Protein AF-A0A2M7DRN3-F1 (afdb_monomer)

pLDDT: mean 88.03, std 12.06, range [45.69, 97.62]

Nearest PDB structures (foldseek):
  7mo3-assembly2_D  TM=7.895E-01  e=1.642E+00  Rattus norvegicus
  2gqe-assembly1_A  TM=7.438E-01  e=2.295E+00  Homo sapiens
  7mnv-assembly1_B  TM=6.329E-01  e=1.436E+00  Homo sapiens
  7mnu-assembly1_B  TM=7.333E-01  e=1.877E+00  Homo sapiens
  7mnt-assembly2_D  TM=6.896E-01  e=2.146E+00  Homo sapiens

Secondary structure (DSSP, 8-state):
-HHHHHHHHHHHHHHHHHHHHHHTTS-HHHHHHHHHHSHHHHHHHHHHHSPPS-EEE-TTT--EEETT-SB-TTT-PBPPPPTTS-----EEE-TTT--EEETT-SB-TTT--B--

Mean predicted aligned error: 11.06 Å

Solvent-accessible surface area (backbone atoms only — not comparable to full-atom values): 6894 Å² total; per-residue (Å²): 112,70,67,60,53,50,51,52,51,33,50,53,51,17,54,48,46,24,53,53,31,36,28,61,68,42,82,15,64,67,56,15,51,42,17,47,78,38,49,87,55,26,45,59,52,45,66,69,71,48,84,84,80,58,74,40,70,36,96,87,75,69,46,60,28,37,47,79,46,58,50,39,76,85,75,70,45,75,44,84,71,39,94,80,54,85,74,90,72,56,72,36,67,37,93,83,82,64,48,80,39,61,57,88,47,55,48,38,94,88,76,65,48,75,50,132

Radius of gyration: 22.34 Å; Cα contacts (8 Å, |Δi|>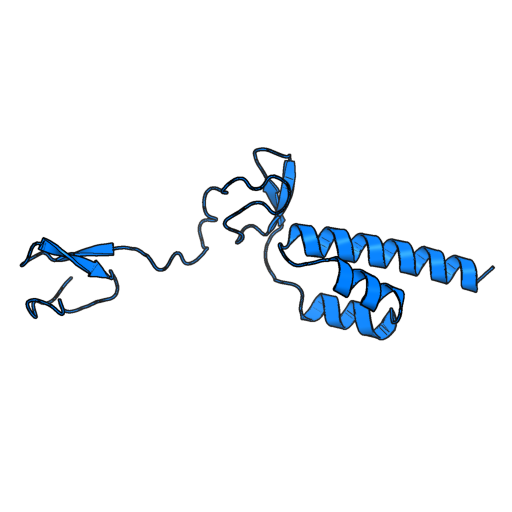4): 145; chains: 1; bounding box: 57×21×60 Å

Sequence (116 aa):
MQILTAAIIAFLIASWVYNDARSRGINGLPWALLTFLVMIVGLPLYLFSRPKGQLVECSNCNKRKLDSLPICPHCSQYTRVAEGAEVYDKKKVCNNCGRIIESYWNFCPYCGSKQS

Foldseek 3Di:
DVVVVVLVVQLVVLVVQCLQCLLAVHHSPVLSVQCNVPVVPSVVVSVVVRDDADFDADPPPRDTHHQQDQAGSPPRDGDPHRPPNPPQDPWDQDPPPRDTDRPPDQAD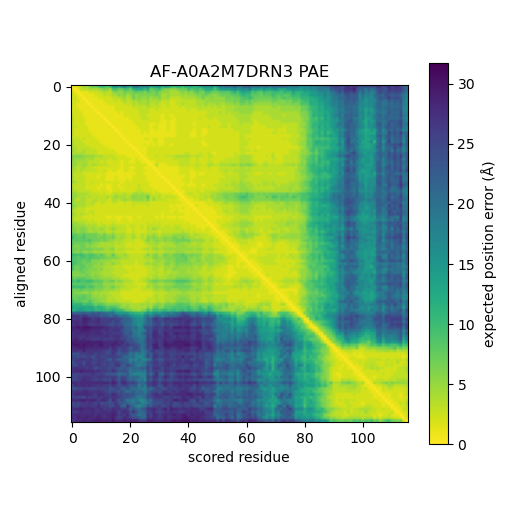PVPRHGDD

Structure (mmCIF, N/CA/C/O backbone):
data_AF-A0A2M7DRN3-F1
#
_entry.id   AF-A0A2M7DRN3-F1
#
loop_
_atom_site.group_PDB
_atom_site.id
_atom_site.type_symbol
_atom_site.label_atom_id
_atom_site.label_alt_id
_atom_site.label_comp_id
_atom_site.label_asym_id
_atom_site.label_entity_id
_atom_site.label_seq_id
_atom_site.pdbx_PDB_ins_code
_atom_site.Cartn_x
_atom_site.Cartn_y
_atom_site.Cartn_z
_atom_site.occupancy
_atom_site.B_iso_or_equiv
_atom_site.auth_seq_id
_atom_site.auth_comp_id
_atom_site.auth_asym_id
_atom_site.auth_atom_id
_atom_site.pdbx_PDB_model_num
ATOM 1 N N . MET A 1 1 ? 21.103 0.242 -26.537 1.00 79.69 1 MET A N 1
ATOM 2 C CA . MET A 1 1 ? 20.943 1.442 -25.682 1.00 79.69 1 MET A CA 1
ATOM 3 C C . MET A 1 1 ? 19.492 1.645 -25.231 1.00 79.69 1 MET A C 1
ATOM 5 O O . MET A 1 1 ? 19.270 1.645 -24.032 1.00 79.69 1 MET A O 1
ATOM 9 N N . GLN A 1 2 ? 18.498 1.716 -26.132 1.00 89.50 2 GLN A N 1
ATOM 10 C CA . GLN A 1 2 ? 17.089 1.997 -25.767 1.00 89.50 2 GLN A CA 1
ATOM 11 C C . GLN A 1 2 ? 16.411 0.963 -24.838 1.00 89.50 2 GLN A C 1
ATOM 13 O O . GLN A 1 2 ? 15.662 1.336 -23.939 1.00 89.50 2 GLN A O 1
ATOM 18 N N . ILE A 1 3 ? 16.680 -0.337 -25.011 1.00 89.38 3 ILE A N 1
ATOM 19 C CA . ILE A 1 3 ? 16.081 -1.386 -24.158 1.00 89.38 3 ILE A CA 1
ATOM 20 C C . ILE A 1 3 ? 16.635 -1.313 -22.727 1.00 89.38 3 ILE A C 1
ATOM 22 O O . ILE A 1 3 ? 15.883 -1.425 -21.765 1.00 89.38 3 ILE A O 1
ATOM 26 N N . LEU A 1 4 ? 17.937 -1.050 -22.581 1.00 91.12 4 LEU A N 1
ATOM 27 C CA . LEU A 1 4 ? 18.575 -0.873 -21.273 1.00 91.12 4 LEU A CA 1
ATOM 28 C C . LEU A 1 4 ? 18.020 0.355 -20.549 1.00 91.12 4 LEU A C 1
ATOM 30 O O . LEU A 1 4 ? 17.697 0.269 -19.369 1.00 91.12 4 LEU A O 1
ATOM 34 N N . THR A 1 5 ? 17.839 1.477 -21.254 1.00 92.62 5 THR A N 1
ATOM 35 C CA . THR A 1 5 ? 17.222 2.671 -20.660 1.00 92.62 5 THR A CA 1
ATOM 36 C C . THR A 1 5 ? 15.787 2.401 -20.214 1.00 92.62 5 THR A C 1
ATOM 38 O O . THR A 1 5 ? 15.415 2.789 -19.110 1.00 92.62 5 THR A O 1
ATOM 41 N N . ALA A 1 6 ? 14.996 1.682 -21.017 1.00 90.75 6 ALA A N 1
ATOM 42 C CA . ALA A 1 6 ? 13.630 1.316 -20.649 1.00 90.75 6 ALA A CA 1
ATOM 43 C C . ALA A 1 6 ? 13.592 0.386 -19.424 1.00 90.75 6 ALA A C 1
ATOM 45 O O . ALA A 1 6 ? 12.788 0.600 -18.520 1.00 90.75 6 ALA A O 1
ATOM 46 N N . ALA A 1 7 ? 14.495 -0.595 -19.353 1.00 92.00 7 ALA A N 1
ATOM 47 C CA . ALA A 1 7 ? 14.600 -1.505 -18.216 1.00 92.00 7 ALA A CA 1
ATOM 48 C C . ALA A 1 7 ? 14.985 -0.776 -16.916 1.00 92.00 7 ALA A C 1
ATOM 50 O O . ALA A 1 7 ? 14.402 -1.043 -15.866 1.00 92.00 7 ALA A O 1
ATOM 51 N N . ILE A 1 8 ? 15.915 0.184 -16.985 1.00 95.56 8 ILE A N 1
ATOM 52 C CA . ILE A 1 8 ? 16.298 1.017 -15.834 1.00 95.56 8 ILE A CA 1
ATOM 53 C C . ILE A 1 8 ? 15.106 1.858 -15.364 1.00 95.56 8 ILE A C 1
ATOM 55 O O . ILE A 1 8 ? 14.810 1.888 -14.171 1.00 95.56 8 ILE A O 1
ATOM 59 N N . ILE A 1 9 ? 14.384 2.499 -16.288 1.00 94.75 9 ILE A N 1
ATOM 60 C CA . ILE A 1 9 ? 13.188 3.289 -15.957 1.00 94.75 9 ILE A CA 1
ATOM 61 C C . ILE A 1 9 ? 12.125 2.403 -15.296 1.00 94.75 9 ILE A C 1
ATOM 63 O O . ILE A 1 9 ? 11.611 2.757 -14.235 1.00 94.75 9 ILE A O 1
ATOM 67 N N . ALA A 1 10 ? 11.838 1.231 -15.866 1.00 94.44 10 ALA A N 1
ATOM 68 C CA . ALA A 1 10 ? 10.881 0.284 -15.302 1.00 94.44 10 ALA A CA 1
ATOM 69 C C . ALA A 1 10 ? 11.287 -0.167 -13.888 1.00 94.44 10 ALA A C 1
ATOM 71 O O . ALA A 1 10 ? 10.442 -0.235 -12.996 1.00 94.44 10 ALA A O 1
ATOM 72 N N . PHE A 1 11 ? 12.579 -0.412 -13.651 1.00 96.38 11 PHE A N 1
ATOM 73 C CA . PHE A 1 11 ? 13.102 -0.779 -12.335 1.00 96.38 11 PHE A CA 1
ATOM 74 C C . PHE A 1 11 ? 12.939 0.342 -11.298 1.00 96.38 11 PHE A C 1
ATOM 76 O O . PHE A 1 11 ? 12.528 0.086 -10.162 1.00 96.38 11 PHE A O 1
ATOM 83 N N . LEU A 1 12 ? 13.211 1.594 -11.681 1.00 97.00 12 LEU A N 1
ATOM 84 C CA . LEU A 1 12 ? 13.021 2.756 -10.810 1.00 97.00 12 LEU A CA 1
ATOM 85 C C . LEU A 1 12 ? 11.542 2.953 -10.455 1.00 97.00 12 LEU A C 1
ATOM 87 O O . LEU A 1 12 ? 11.213 3.158 -9.285 1.00 97.00 12 LEU A O 1
ATOM 91 N N . ILE A 1 13 ? 10.644 2.824 -11.435 1.00 96.88 13 ILE A N 1
ATOM 92 C CA . ILE A 1 13 ? 9.193 2.915 -11.215 1.00 96.88 13 ILE A CA 1
ATOM 93 C C . ILE A 1 13 ? 8.717 1.779 -10.306 1.00 96.88 13 ILE A C 1
ATOM 95 O O . ILE A 1 13 ? 7.990 2.029 -9.347 1.00 96.88 13 ILE A O 1
ATOM 99 N N . ALA A 1 14 ? 9.148 0.541 -10.550 1.00 97.19 14 ALA A N 1
ATOM 100 C CA . ALA A 1 14 ? 8.790 -0.599 -9.710 1.00 97.19 14 ALA A CA 1
ATOM 101 C C . ALA A 1 14 ? 9.285 -0.427 -8.263 1.00 97.19 14 ALA A C 1
ATOM 103 O O . ALA A 1 14 ? 8.549 -0.709 -7.317 1.00 97.19 14 ALA A O 1
ATOM 104 N N . SER A 1 15 ? 10.495 0.110 -8.079 1.00 97.62 15 SER A N 1
ATOM 105 C CA . SER A 1 15 ? 11.051 0.439 -6.760 1.00 97.62 15 SER A CA 1
ATOM 106 C C . SER A 1 15 ? 10.246 1.535 -6.054 1.00 97.62 15 SER A C 1
ATOM 108 O O . SER A 1 15 ? 10.016 1.471 -4.843 1.00 97.62 15 SER A O 1
ATOM 110 N N . TRP A 1 16 ? 9.771 2.531 -6.802 1.00 97.44 16 TRP A N 1
ATOM 111 C CA . TRP A 1 16 ? 8.864 3.550 -6.281 1.00 97.44 16 TRP A CA 1
ATOM 112 C C . TRP A 1 16 ? 7.515 2.948 -5.859 1.00 97.44 16 TRP A C 1
ATOM 114 O O . TRP A 1 16 ? 7.081 3.186 -4.731 1.00 97.44 16 TRP A O 1
ATOM 124 N N . VAL A 1 17 ? 6.899 2.106 -6.702 1.00 97.62 17 VAL A N 1
ATOM 125 C CA . VAL A 1 17 ? 5.643 1.395 -6.391 1.00 97.62 17 VAL A CA 1
ATOM 126 C C . VAL A 1 17 ? 5.795 0.545 -5.133 1.00 97.62 17 VAL A C 1
ATOM 128 O O . VAL A 1 17 ? 4.939 0.597 -4.254 1.00 97.62 17 VAL A O 1
ATOM 131 N N . TYR A 1 18 ? 6.903 -0.187 -4.997 1.00 97.38 18 TYR A N 1
ATOM 132 C CA . TYR A 1 18 ? 7.188 -0.993 -3.812 1.00 97.38 18 TYR A CA 1
ATOM 133 C C . TYR A 1 18 ? 7.167 -0.157 -2.522 1.00 97.38 18 TYR A C 1
ATOM 135 O O . TYR A 1 18 ? 6.494 -0.510 -1.548 1.00 97.38 18 TYR A O 1
ATOM 143 N N . ASN A 1 19 ? 7.889 0.968 -2.517 1.00 95.62 19 ASN A N 1
ATOM 144 C CA . ASN A 1 19 ? 7.996 1.843 -1.351 1.00 95.62 19 ASN 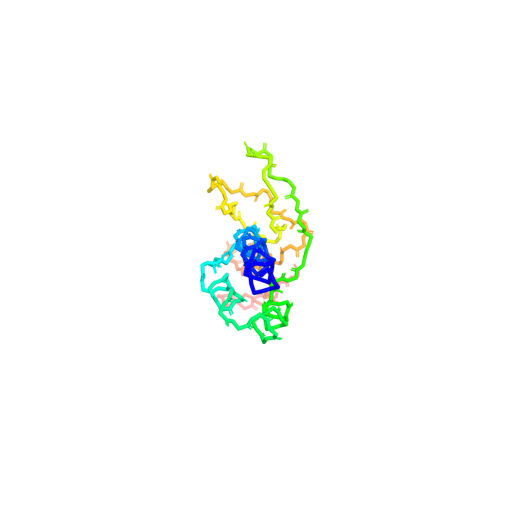A CA 1
ATOM 145 C C . ASN A 1 19 ? 6.680 2.565 -1.037 1.00 95.62 19 ASN A C 1
ATOM 147 O O . ASN A 1 19 ? 6.328 2.729 0.136 1.00 95.62 19 ASN A O 1
ATOM 151 N N . ASP A 1 20 ? 5.936 2.973 -2.063 1.00 96.06 20 ASP A N 1
ATOM 152 C CA . ASP A 1 20 ? 4.635 3.615 -1.901 1.00 96.06 20 ASP A CA 1
ATOM 153 C C . ASP A 1 20 ? 3.585 2.635 -1.356 1.00 96.06 20 ASP A C 1
ATOM 155 O O . ASP A 1 20 ? 2.883 2.958 -0.396 1.00 96.06 20 ASP A O 1
ATOM 159 N N . ALA A 1 21 ? 3.543 1.409 -1.880 1.00 95.94 21 ALA A N 1
ATOM 160 C CA . ALA A 1 21 ? 2.658 0.349 -1.409 1.00 95.94 21 ALA A CA 1
ATOM 161 C C . ALA A 1 21 ? 2.934 0.009 0.064 1.00 95.94 21 ALA A C 1
ATOM 163 O O . ALA A 1 21 ? 2.015 -0.039 0.886 1.00 95.94 21 ALA A O 1
ATOM 164 N N . ARG A 1 22 ? 4.216 -0.117 0.431 1.00 94.50 22 ARG A N 1
ATOM 165 C CA . ARG A 1 22 ? 4.631 -0.382 1.814 1.00 94.50 22 ARG A CA 1
ATOM 166 C C . ARG A 1 22 ? 4.272 0.762 2.760 1.00 94.50 22 ARG A C 1
ATOM 168 O O . ARG A 1 22 ? 3.801 0.516 3.866 1.00 94.50 22 ARG A O 1
ATOM 175 N N . SER A 1 23 ? 4.425 2.010 2.319 1.00 93.75 23 SER A N 1
ATOM 176 C CA . SER A 1 23 ? 3.994 3.195 3.082 1.00 93.75 23 SER A CA 1
ATOM 177 C C . SER A 1 23 ? 2.475 3.237 3.293 1.00 93.75 23 SER A C 1
ATOM 179 O O . SER A 1 23 ? 1.996 3.837 4.254 1.00 93.75 23 SER A O 1
ATOM 181 N N . ARG A 1 24 ? 1.711 2.565 2.426 1.00 93.75 24 ARG A N 1
ATOM 182 C CA . ARG A 1 24 ? 0.248 2.437 2.498 1.00 93.75 24 ARG A CA 1
ATOM 183 C C . ARG A 1 24 ? -0.232 1.179 3.213 1.00 93.75 24 ARG A C 1
ATOM 185 O O . ARG A 1 24 ? -1.432 0.939 3.253 1.00 93.75 24 ARG A O 1
ATOM 192 N N . GLY A 1 25 ? 0.679 0.410 3.810 1.00 91.81 25 GLY A N 1
ATOM 193 C CA . GLY A 1 25 ? 0.335 -0.761 4.617 1.00 91.81 25 GLY A CA 1
ATOM 194 C C . GLY A 1 25 ? -0.115 -1.976 3.805 1.00 91.81 25 GLY A C 1
ATOM 195 O O . GLY A 1 25 ? -0.684 -2.897 4.379 1.00 91.81 25 GLY A O 1
ATOM 196 N N . ILE A 1 26 ? 0.143 -1.999 2.493 1.00 93.69 26 ILE A N 1
ATOM 197 C CA . ILE A 1 26 ? -0.131 -3.153 1.626 1.00 93.69 26 ILE A CA 1
ATOM 198 C C . ILE A 1 26 ? 1.176 -3.811 1.167 1.00 93.69 26 ILE A C 1
ATOM 200 O O . ILE A 1 26 ? 2.238 -3.185 1.125 1.00 93.69 26 ILE A O 1
ATOM 204 N N . ASN A 1 27 ? 1.103 -5.089 0.796 1.00 94.19 27 ASN A N 1
ATOM 205 C CA . ASN A 1 27 ? 2.258 -5.836 0.302 1.00 94.19 27 ASN A CA 1
ATOM 206 C C . ASN A 1 27 ? 2.740 -5.256 -1.036 1.00 94.19 27 ASN A C 1
ATOM 208 O O . ASN A 1 27 ? 2.070 -5.396 -2.055 1.00 94.19 27 ASN A O 1
ATOM 212 N N . GLY A 1 28 ? 3.912 -4.614 -1.044 1.00 94.25 28 GLY A N 1
ATOM 213 C CA . GLY A 1 28 ? 4.437 -3.937 -2.235 1.00 94.25 28 GLY A CA 1
ATOM 214 C C . GLY A 1 28 ? 5.058 -4.850 -3.292 1.00 94.25 28 GLY A C 1
ATOM 215 O O . GLY A 1 28 ? 5.143 -4.451 -4.449 1.00 94.25 28 GLY A O 1
ATOM 216 N N . LEU A 1 29 ? 5.483 -6.066 -2.930 1.00 96.00 29 LEU A N 1
ATOM 217 C CA . LEU A 1 29 ? 6.208 -6.960 -3.843 1.00 96.00 29 LEU A CA 1
ATOM 218 C C . LEU A 1 29 ? 5.375 -7.378 -5.073 1.00 96.00 29 LEU A C 1
ATOM 220 O O . LEU A 1 29 ? 5.878 -7.208 -6.184 1.00 96.00 29 LEU A O 1
ATOM 224 N N . PRO A 1 30 ? 4.111 -7.839 -4.940 1.00 96.62 30 PRO A N 1
ATOM 225 C CA . PRO A 1 30 ? 3.295 -8.177 -6.107 1.00 96.62 30 PRO A CA 1
ATOM 226 C C . PRO A 1 30 ? 3.066 -6.977 -7.033 1.00 96.62 30 PRO A C 1
ATOM 228 O O . PRO A 1 30 ? 3.177 -7.109 -8.248 1.00 96.62 30 PRO A O 1
ATOM 231 N N . TRP A 1 31 ? 2.815 -5.792 -6.467 1.00 96.94 31 TRP A N 1
ATOM 232 C CA . TRP A 1 31 ? 2.596 -4.567 -7.241 1.00 96.94 31 TRP A CA 1
ATOM 233 C C . TRP A 1 31 ? 3.850 -4.101 -7.982 1.00 96.94 31 TRP A C 1
ATOM 235 O O . TRP A 1 31 ? 3.764 -3.681 -9.137 1.00 96.94 31 TRP A O 1
ATOM 245 N N . ALA A 1 32 ? 5.019 -4.214 -7.351 1.00 97.00 32 ALA A N 1
ATOM 246 C CA . ALA A 1 32 ? 6.296 -3.885 -7.971 1.00 97.00 32 ALA A CA 1
ATOM 247 C C . ALA A 1 32 ? 6.635 -4.846 -9.117 1.00 97.00 32 ALA A C 1
ATOM 249 O O . ALA A 1 32 ? 6.993 -4.390 -10.200 1.00 97.00 32 ALA A O 1
ATOM 250 N N . LEU A 1 33 ? 6.458 -6.158 -8.914 1.00 97.06 33 LEU A N 1
ATOM 251 C CA . LEU A 1 33 ? 6.687 -7.168 -9.951 1.00 97.06 33 LEU A CA 1
ATOM 252 C C . LEU A 1 33 ? 5.723 -7.000 -11.130 1.00 97.06 33 LEU A C 1
ATOM 254 O O . LEU A 1 33 ? 6.163 -6.988 -12.277 1.00 97.06 33 LEU A O 1
ATOM 258 N N . LEU A 1 34 ? 4.430 -6.799 -10.859 1.00 96.19 34 LEU A N 1
ATOM 259 C CA . LEU A 1 34 ? 3.426 -6.546 -11.895 1.00 96.19 34 LEU A CA 1
ATOM 260 C C . LEU A 1 34 ? 3.776 -5.300 -12.723 1.00 96.19 34 LEU A C 1
ATOM 262 O O . LEU A 1 34 ? 3.704 -5.327 -13.950 1.00 96.19 34 LEU A O 1
ATOM 266 N N . THR A 1 35 ? 4.190 -4.219 -12.056 1.00 95.75 35 THR A N 1
ATOM 267 C CA . THR A 1 35 ? 4.584 -2.967 -12.720 1.00 95.75 35 THR A CA 1
ATOM 268 C C . THR A 1 35 ? 5.876 -3.124 -13.518 1.00 95.75 35 THR A C 1
ATOM 270 O O . THR A 1 35 ? 5.985 -2.578 -14.609 1.00 95.75 35 THR A O 1
ATOM 273 N N . PHE A 1 36 ? 6.847 -3.883 -13.011 1.00 95.88 36 PHE A N 1
ATOM 274 C CA . PHE A 1 36 ? 8.100 -4.132 -13.718 1.00 95.88 36 PHE A CA 1
ATOM 275 C C . PHE A 1 36 ? 7.889 -4.961 -14.993 1.00 95.88 36 PHE A C 1
ATOM 277 O O . PHE A 1 36 ? 8.424 -4.617 -16.043 1.00 95.88 36 PHE A O 1
ATOM 284 N N . LEU A 1 37 ? 7.085 -6.028 -14.913 1.00 94.56 37 LEU A N 1
ATOM 285 C CA . LEU A 1 37 ? 6.843 -6.939 -16.036 1.00 94.56 37 LEU A CA 1
ATOM 286 C C . LEU A 1 37 ? 5.906 -6.343 -17.092 1.00 94.56 37 LEU A C 1
ATOM 288 O O . LEU A 1 37 ? 6.090 -6.582 -18.283 1.00 94.56 37 LEU A O 1
ATOM 292 N N . VAL A 1 38 ? 4.893 -5.581 -16.666 1.00 94.75 38 VAL A N 1
ATOM 293 C CA . VAL A 1 38 ? 3.818 -5.100 -17.546 1.00 94.75 38 VAL A CA 1
ATOM 294 C C . VAL A 1 38 ? 3.557 -3.610 -17.313 1.00 94.75 38 VAL A C 1
ATOM 296 O O . VAL A 1 38 ? 2.432 -3.213 -17.043 1.00 94.75 38 VAL A O 1
ATOM 299 N N . MET A 1 39 ? 4.587 -2.763 -17.414 1.00 89.94 39 MET A N 1
ATOM 300 C CA . MET A 1 39 ? 4.559 -1.327 -17.057 1.00 89.94 39 MET A CA 1
ATOM 301 C C . MET A 1 39 ? 3.310 -0.557 -17.517 1.00 89.94 39 MET A C 1
ATOM 303 O O . MET A 1 39 ? 2.736 0.198 -16.734 1.00 89.94 39 MET A O 1
ATOM 307 N N . ILE A 1 40 ? 2.862 -0.780 -18.756 1.00 92.94 40 ILE A N 1
ATOM 308 C CA . ILE A 1 40 ? 1.695 -0.101 -19.347 1.00 92.94 40 ILE A CA 1
ATOM 309 C C . ILE A 1 40 ? 0.393 -0.439 -18.607 1.00 92.94 40 ILE A C 1
ATOM 311 O O . ILE A 1 40 ? -0.484 0.409 -18.502 1.00 92.94 40 ILE A O 1
ATOM 315 N N . VAL A 1 41 ? 0.264 -1.656 -18.078 1.00 95.19 41 VAL A N 1
ATOM 316 C CA . VAL A 1 41 ? -0.957 -2.143 -17.418 1.00 95.19 41 VAL A CA 1
ATOM 317 C C . VAL A 1 41 ? -0.804 -2.129 -15.896 1.00 95.19 41 VAL A C 1
ATOM 319 O O . VAL A 1 41 ? -1.695 -1.679 -15.180 1.00 95.19 41 VAL A O 1
ATOM 322 N N . GLY A 1 42 ? 0.344 -2.568 -15.385 1.00 94.94 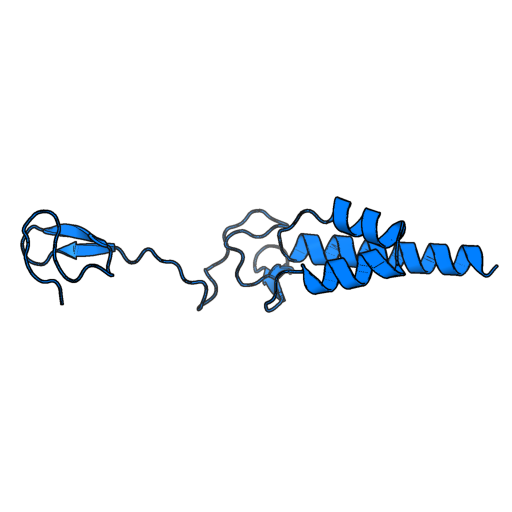42 GLY A N 1
ATOM 323 C CA . GLY A 1 42 ? 0.626 -2.682 -13.959 1.00 94.94 42 GLY A CA 1
ATOM 324 C C . GLY A 1 42 ? 0.592 -1.343 -13.228 1.00 94.94 42 GLY A C 1
ATOM 325 O O . GLY A 1 42 ? 0.010 -1.268 -12.147 1.00 94.94 42 GLY A O 1
ATOM 326 N N . LEU A 1 43 ? 1.134 -0.272 -13.824 1.00 95.31 43 LEU A N 1
ATOM 327 C CA . LEU A 1 43 ? 1.145 1.042 -13.179 1.00 95.31 43 LEU A CA 1
ATOM 328 C C . LEU A 1 43 ? -0.266 1.656 -13.066 1.00 95.31 43 LEU A C 1
ATOM 330 O O . LEU A 1 43 ? -0.635 2.044 -11.954 1.00 95.31 43 LEU A O 1
ATOM 334 N N . PRO A 1 44 ? -1.097 1.723 -14.130 1.00 96.94 44 PRO A N 1
ATOM 335 C CA . PRO A 1 44 ? -2.480 2.179 -13.989 1.00 96.94 44 PRO A CA 1
ATOM 336 C C . PRO A 1 44 ? -3.299 1.341 -13.004 1.00 96.94 44 PRO A C 1
ATOM 338 O O . PRO A 1 44 ? -4.006 1.908 -12.170 1.00 96.94 44 PRO A O 1
ATOM 341 N N . LEU A 1 45 ? -3.163 0.008 -13.046 1.00 96.75 45 LEU A N 1
ATOM 342 C CA . LEU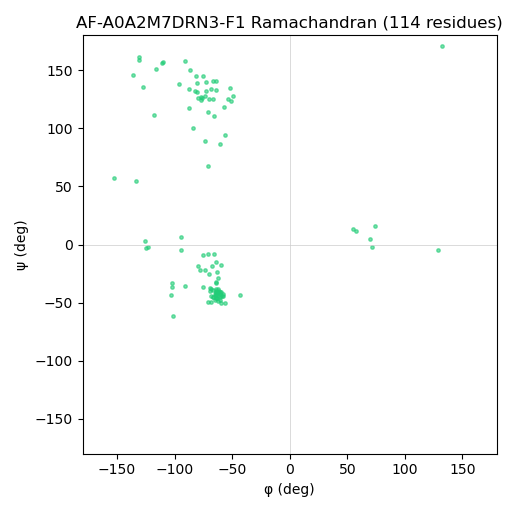 A 1 45 ? -3.852 -0.881 -12.107 1.00 96.75 45 LEU A CA 1
ATOM 343 C C . LEU A 1 45 ? -3.454 -0.594 -10.659 1.00 96.75 45 LEU A C 1
ATOM 345 O O . LEU A 1 45 ? -4.328 -0.504 -9.796 1.00 96.75 45 LEU A O 1
ATOM 349 N N . TYR A 1 46 ? -2.158 -0.400 -10.401 1.00 96.38 46 TYR A N 1
ATOM 350 C CA . TYR A 1 46 ? -1.673 -0.000 -9.087 1.00 96.38 46 TYR A CA 1
ATOM 351 C C . TYR A 1 46 ? -2.280 1.333 -8.646 1.00 96.38 46 TYR A C 1
ATOM 353 O O . TYR A 1 46 ? -2.815 1.437 -7.549 1.00 96.38 46 TYR A O 1
ATOM 361 N N . LEU A 1 47 ? -2.241 2.366 -9.490 1.00 96.19 47 LEU A N 1
ATOM 362 C CA . LEU A 1 47 ? -2.738 3.697 -9.123 1.00 96.19 47 LEU A CA 1
ATOM 363 C C . LEU A 1 47 ? -4.248 3.714 -8.844 1.00 96.19 47 LEU A C 1
ATOM 365 O O . LEU A 1 47 ? -4.703 4.487 -7.988 1.00 96.19 47 LEU A O 1
ATOM 369 N N . PHE A 1 48 ? -5.012 2.867 -9.536 1.00 96.06 48 PHE A N 1
ATOM 370 C CA . PHE A 1 48 ? -6.441 2.695 -9.301 1.00 96.06 48 PHE A CA 1
ATOM 371 C C . PHE A 1 48 ? -6.718 1.974 -7.976 1.00 96.06 48 PHE A C 1
ATOM 373 O O . PHE A 1 48 ? -7.486 2.485 -7.164 1.00 96.06 48 PHE A O 1
ATOM 380 N N . SER A 1 49 ? -6.048 0.845 -7.720 1.00 94.50 49 SER A N 1
ATOM 381 C CA . SER A 1 49 ? -6.241 0.034 -6.506 1.00 94.50 49 SER A CA 1
ATOM 382 C C . SER A 1 49 ? -5.632 0.651 -5.240 1.00 94.50 49 SER A C 1
ATOM 384 O O . SER A 1 49 ? -6.034 0.319 -4.124 1.00 94.50 49 SER A O 1
ATOM 386 N N . ARG A 1 50 ? -4.649 1.544 -5.403 1.00 93.81 50 ARG A N 1
ATOM 387 C CA . ARG A 1 50 ? -3.890 2.183 -4.325 1.00 93.81 50 ARG A CA 1
ATOM 388 C C . ARG A 1 50 ? -4.825 2.846 -3.302 1.00 93.81 50 ARG A C 1
ATOM 390 O O . ARG A 1 50 ? -5.566 3.762 -3.684 1.00 93.81 50 ARG A O 1
ATOM 397 N N . PRO A 1 51 ? -4.710 2.500 -2.002 1.00 90.69 51 PRO A N 1
ATOM 398 C CA . PRO A 1 51 ? -5.451 3.149 -0.922 1.00 90.69 51 PRO A CA 1
ATOM 399 C C . PRO A 1 51 ? -5.282 4.667 -0.967 1.00 90.69 51 PRO A C 1
ATOM 401 O O . PRO A 1 51 ? -4.163 5.148 -1.155 1.00 90.69 51 PRO A O 1
ATOM 404 N N . LYS A 1 52 ? -6.366 5.430 -0.815 1.00 88.94 52 LYS A N 1
ATOM 405 C CA . LYS A 1 52 ? -6.336 6.903 -0.847 1.00 88.94 52 LYS A CA 1
ATOM 406 C C . LYS A 1 52 ? -6.133 7.474 0.559 1.00 88.94 52 LYS A C 1
ATOM 408 O O . LYS A 1 52 ? -6.386 6.798 1.548 1.00 88.94 52 LYS A O 1
ATOM 413 N N . GLY A 1 53 ? -5.640 8.708 0.631 1.00 88.50 53 GLY A N 1
ATOM 414 C CA . GLY A 1 53 ? -5.375 9.413 1.888 1.00 88.50 53 GLY A CA 1
ATOM 415 C C . GLY A 1 53 ? -3.992 10.060 1.935 1.00 88.50 53 GLY A C 1
ATOM 416 O O . GLY A 1 53 ? -3.149 9.837 1.053 1.00 88.50 53 GLY A O 1
ATOM 417 N N . GLN A 1 54 ? -3.782 10.871 2.971 1.00 90.06 54 GLN A N 1
ATOM 418 C CA . GLN A 1 54 ? -2.556 11.631 3.183 1.00 90.06 54 GLN A CA 1
ATOM 419 C C . GLN A 1 54 ? -1.456 10.755 3.793 1.00 90.06 54 GLN A C 1
ATOM 421 O O . GLN A 1 54 ? -1.697 9.917 4.663 1.00 90.06 54 GLN A O 1
ATOM 426 N N . LEU A 1 55 ? -0.233 10.948 3.301 1.00 91.62 55 LEU A N 1
ATOM 427 C CA . LEU A 1 55 ? 0.966 10.362 3.885 1.00 91.62 55 LEU A CA 1
ATOM 428 C C . LEU A 1 55 ? 1.485 11.315 4.964 1.00 91.62 55 LEU A C 1
ATOM 430 O O . LEU A 1 55 ? 1.855 12.445 4.651 1.00 91.62 55 LEU A O 1
ATOM 434 N N . VAL A 1 56 ? 1.516 10.852 6.208 1.00 91.25 56 VAL A N 1
ATOM 435 C CA . VAL A 1 56 ? 2.024 11.589 7.372 1.00 91.25 56 VAL A CA 1
ATOM 436 C C . VAL A 1 56 ? 3.316 10.953 7.872 1.00 91.25 56 VAL A C 1
ATOM 438 O O . VAL A 1 56 ? 3.585 9.772 7.628 1.00 91.25 56 VAL A O 1
ATOM 441 N N . GLU A 1 57 ? 4.142 11.734 8.558 1.00 92.00 57 GLU A N 1
ATOM 442 C CA . GLU A 1 57 ? 5.394 11.250 9.137 1.00 92.00 57 GLU A CA 1
ATOM 443 C C . GLU A 1 57 ? 5.135 10.559 10.478 1.00 92.00 57 GLU A C 1
ATOM 445 O O . GLU A 1 57 ? 4.402 11.046 11.335 1.00 92.00 57 GLU A O 1
ATOM 450 N N . CYS A 1 58 ? 5.715 9.373 10.656 1.00 90.75 58 CYS A N 1
ATOM 451 C CA . CYS A 1 58 ? 5.605 8.638 11.908 1.00 90.75 58 CYS A CA 1
ATOM 452 C C . CYS A 1 58 ? 6.516 9.254 12.979 1.00 90.75 58 CYS A C 1
ATOM 454 O O . CYS A 1 58 ? 7.727 9.289 12.790 1.00 90.75 58 CYS A O 1
ATOM 456 N N . SER A 1 59 ? 5.964 9.600 14.144 1.00 88.75 59 SER A N 1
ATOM 457 C CA . SER A 1 59 ? 6.694 10.220 15.265 1.00 88.75 59 SER A CA 1
ATOM 458 C C . SER A 1 59 ? 7.853 9.396 15.841 1.00 88.75 59 SER A C 1
ATOM 460 O O . SER A 1 59 ? 8.677 9.936 16.566 1.00 88.75 59 SER A O 1
ATOM 462 N N . ASN A 1 60 ? 7.902 8.088 15.575 1.00 90.50 60 ASN A N 1
ATOM 463 C CA . ASN A 1 60 ? 8.938 7.204 16.112 1.00 90.50 60 ASN A CA 1
ATOM 464 C C . ASN A 1 60 ? 10.039 6.852 15.108 1.00 90.50 60 ASN A C 1
ATOM 466 O O . ASN A 1 60 ? 11.179 6.637 15.495 1.00 90.50 60 ASN A O 1
ATOM 470 N N . CYS A 1 61 ? 9.708 6.742 13.818 1.00 92.56 61 CYS A N 1
ATOM 471 C CA . CYS A 1 61 ? 10.672 6.303 12.800 1.00 92.56 61 CYS A CA 1
ATOM 472 C C . CYS A 1 61 ? 10.875 7.295 11.653 1.00 92.56 61 CYS A C 1
ATOM 474 O O . CYS A 1 61 ? 11.655 7.003 10.750 1.00 92.56 61 CYS A O 1
ATOM 476 N N . ASN A 1 62 ? 10.158 8.423 11.650 1.00 92.06 62 ASN A N 1
ATOM 477 C CA . ASN A 1 62 ? 10.210 9.490 10.644 1.00 92.06 62 ASN A CA 1
ATOM 478 C C . ASN A 1 62 ? 9.960 9.035 9.195 1.00 92.06 62 ASN A C 1
ATOM 480 O O . ASN A 1 62 ? 10.188 9.777 8.244 1.00 92.06 62 ASN A O 1
ATOM 484 N N . LYS A 1 63 ? 9.457 7.811 8.997 1.00 92.88 63 LYS A N 1
ATOM 485 C CA . LYS A 1 63 ? 9.021 7.321 7.689 1.00 92.88 63 LYS A CA 1
ATOM 486 C C . LYS A 1 63 ? 7.575 7.713 7.437 1.00 92.88 63 LYS A C 1
ATOM 488 O O . LYS A 1 63 ? 6.763 7.796 8.361 1.00 92.88 63 LYS A O 1
ATOM 493 N N . ARG A 1 64 ? 7.253 7.905 6.159 1.00 92.44 64 ARG A N 1
ATOM 494 C CA . ARG A 1 64 ? 5.896 8.217 5.720 1.00 92.44 64 ARG A CA 1
ATOM 495 C C . ARG A 1 64 ? 5.008 6.980 5.821 1.00 92.44 64 ARG A C 1
ATOM 497 O O . ARG A 1 64 ? 5.383 5.896 5.364 1.00 92.44 64 ARG A O 1
ATOM 504 N N . LYS A 1 65 ? 3.830 7.159 6.411 1.00 93.12 65 LYS A N 1
ATOM 505 C CA . LYS A 1 65 ? 2.760 6.161 6.484 1.00 93.12 65 LYS A CA 1
ATOM 506 C C . LYS A 1 65 ? 1.440 6.786 6.053 1.00 93.12 65 LYS A C 1
ATOM 508 O O . LYS A 1 65 ? 1.285 8.002 6.123 1.00 93.12 65 LYS A O 1
ATOM 513 N N . LEU A 1 66 ? 0.478 5.966 5.655 1.00 92.19 66 LEU A N 1
ATOM 514 C CA . LEU A 1 66 ? -0.894 6.431 5.486 1.00 92.19 66 LEU A CA 1
ATOM 515 C C . LEU A 1 66 ? -1.500 6.784 6.855 1.00 92.19 66 LEU A C 1
ATOM 517 O O . LEU A 1 66 ? -1.342 6.040 7.829 1.00 92.19 66 LEU A O 1
ATOM 521 N N . ASP A 1 67 ? -2.159 7.935 6.927 1.00 87.56 67 ASP A N 1
ATOM 522 C CA . ASP A 1 67 ? -2.690 8.472 8.181 1.00 87.56 67 ASP A CA 1
ATOM 523 C C . ASP A 1 67 ? -3.725 7.540 8.830 1.00 87.56 67 ASP A C 1
ATOM 525 O O . ASP A 1 67 ? -3.613 7.204 10.008 1.00 87.56 67 ASP A O 1
ATOM 529 N N . SER A 1 68 ? -4.620 6.977 8.014 1.00 85.06 68 SER A N 1
ATOM 530 C CA . SER A 1 68 ? -5.678 6.048 8.431 1.00 85.06 68 SER A CA 1
ATOM 531 C C . SER A 1 68 ? -5.192 4.692 8.964 1.00 85.06 68 SER A C 1
ATOM 533 O O . SER A 1 68 ? -6.004 3.908 9.453 1.00 85.06 68 SER A O 1
ATOM 535 N N . LEU A 1 69 ? -3.896 4.370 8.862 1.00 85.62 69 LEU A N 1
ATOM 536 C 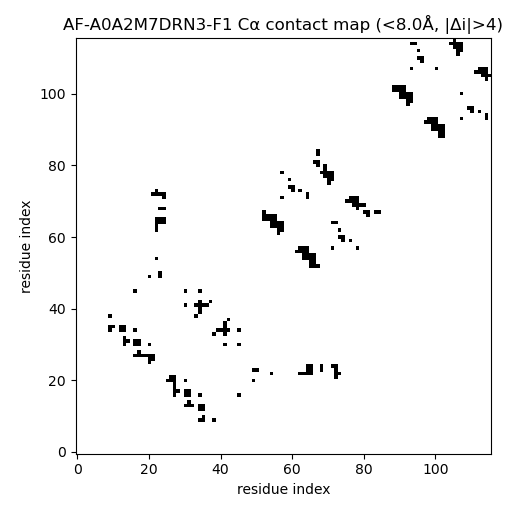CA . LEU A 1 69 ? -3.367 3.103 9.372 1.00 85.62 69 LEU A CA 1
ATOM 537 C C . LEU A 1 69 ? -3.225 3.151 10.899 1.00 85.62 69 LEU A C 1
ATOM 539 O O . LEU A 1 69 ? -2.503 4.026 11.383 1.00 85.62 69 LEU A O 1
ATOM 543 N N . PRO A 1 70 ? -3.796 2.184 11.648 1.00 84.88 70 PRO A N 1
ATOM 544 C CA . PRO A 1 70 ? -3.694 2.136 13.111 1.00 84.88 70 PRO A CA 1
ATOM 545 C C . PRO A 1 70 ? -2.283 1.775 13.604 1.00 84.88 70 PRO A C 1
ATOM 547 O O . PRO A 1 70 ? -1.890 2.142 14.712 1.00 84.88 70 PRO A O 1
ATOM 550 N N . ILE A 1 71 ? -1.511 1.063 12.778 1.00 89.25 71 ILE A N 1
ATOM 551 C CA . ILE A 1 71 ? -0.164 0.575 13.084 1.00 89.25 71 ILE A CA 1
ATOM 552 C C . ILE A 1 71 ? 0.784 1.023 11.969 1.00 89.25 71 ILE A C 1
ATOM 554 O O . ILE A 1 71 ? 0.471 0.913 10.783 1.00 89.25 71 ILE A O 1
ATOM 558 N N . CYS A 1 72 ? 1.964 1.522 12.337 1.00 91.38 72 CYS A N 1
ATOM 559 C CA . CYS A 1 72 ? 2.980 1.920 11.369 1.00 91.38 72 CYS A CA 1
ATOM 560 C C . CYS A 1 72 ? 3.592 0.691 10.657 1.00 91.38 72 CYS A C 1
ATOM 562 O O . CYS A 1 72 ? 4.176 -0.162 11.332 1.00 91.38 72 CYS A O 1
ATOM 564 N N . PRO A 1 73 ? 3.584 0.623 9.308 1.00 91.44 73 PRO A N 1
ATOM 565 C CA . PRO A 1 73 ? 4.119 -0.521 8.555 1.00 91.44 73 PRO A CA 1
ATOM 566 C C . PRO A 1 73 ? 5.653 -0.625 8.586 1.00 91.44 73 PRO A C 1
ATOM 568 O O . PRO A 1 73 ? 6.225 -1.599 8.095 1.00 91.44 73 PRO A O 1
ATOM 571 N N . HIS A 1 74 ? 6.340 0.383 9.134 1.00 91.75 74 HIS A N 1
ATOM 572 C CA . HIS A 1 74 ? 7.803 0.429 9.182 1.00 91.75 74 HIS A CA 1
ATOM 573 C C . HIS A 1 74 ? 8.394 0.073 10.544 1.00 91.75 74 HIS A C 1
ATOM 575 O O . HIS A 1 74 ? 9.466 -0.520 10.586 1.00 91.75 74 HIS A O 1
ATOM 581 N N . CYS A 1 75 ? 7.738 0.470 11.638 1.00 92.06 75 CYS A N 1
ATOM 582 C CA . CYS A 1 75 ? 8.249 0.296 13.003 1.00 92.06 75 CYS A CA 1
ATOM 583 C C . CYS A 1 75 ? 7.283 -0.443 13.934 1.00 92.06 75 CYS A C 1
ATOM 585 O O . CYS A 1 75 ? 7.575 -0.574 15.119 1.00 92.06 75 CYS A O 1
ATOM 587 N N . SER A 1 76 ? 6.135 -0.908 13.427 1.00 88.69 76 SER A N 1
ATOM 588 C CA . SER A 1 76 ? 5.116 -1.664 14.175 1.00 88.69 76 SER A CA 1
ATOM 589 C C . SER A 1 76 ? 4.528 -0.969 15.411 1.00 88.69 76 SER A C 1
ATOM 591 O O . SER A 1 76 ? 3.811 -1.595 16.184 1.00 88.69 76 SER A O 1
ATOM 593 N N . GLN A 1 77 ? 4.774 0.329 15.601 1.00 86.88 77 GLN A N 1
ATOM 594 C CA . GLN A 1 77 ? 4.157 1.080 16.691 1.00 86.88 77 GLN A CA 1
ATOM 595 C C . GLN A 1 77 ? 2.736 1.527 16.343 1.00 86.88 77 GLN A C 1
ATOM 597 O O . GLN A 1 77 ? 2.451 1.892 15.196 1.00 86.88 77 GLN A O 1
ATOM 602 N N . TYR A 1 78 ? 1.868 1.533 17.358 1.00 80.81 78 TYR A N 1
ATOM 603 C CA . TYR A 1 78 ? 0.534 2.116 17.274 1.00 80.81 78 TYR A CA 1
ATOM 604 C C . TYR A 1 78 ? 0.628 3.616 17.049 1.00 80.81 78 TYR A C 1
ATOM 606 O O . TYR A 1 78 ? 1.381 4.327 17.717 1.00 80.81 78 TYR A O 1
ATOM 614 N N . THR A 1 79 ? -0.153 4.105 16.099 1.00 70.19 79 THR A N 1
ATOM 615 C CA . THR A 1 79 ? -0.220 5.532 15.818 1.00 70.19 79 THR A CA 1
ATOM 616 C C . THR A 1 79 ? -1.404 6.107 16.564 1.00 70.19 79 THR A C 1
ATOM 618 O O . THR A 1 79 ? -2.465 5.484 16.603 1.00 70.19 79 THR A O 1
ATOM 621 N N . ARG A 1 80 ? -1.226 7.287 17.167 1.00 61.41 80 ARG A N 1
ATOM 622 C CA . ARG A 1 80 ? -2.352 8.037 17.727 1.00 61.41 80 ARG A CA 1
ATOM 623 C C . ARG A 1 80 ? -3.328 8.252 16.575 1.00 61.41 80 ARG A C 1
ATOM 625 O O . ARG A 1 80 ? -2.919 8.733 15.523 1.00 61.41 80 ARG A O 1
ATOM 632 N N . VAL A 1 81 ? -4.527 7.712 16.744 1.00 55.25 81 VAL A N 1
ATOM 633 C CA . VAL A 1 81 ? -5.538 7.549 15.700 1.00 55.25 81 VAL A CA 1
ATOM 634 C C . VAL A 1 81 ? -5.717 8.874 14.966 1.00 55.25 81 VAL A C 1
ATOM 636 O O . VAL A 1 81 ? -5.903 9.900 15.616 1.00 55.25 81 VAL A O 1
ATOM 639 N N . ALA A 1 82 ? -5.628 8.844 13.635 1.00 53.38 82 ALA A N 1
ATOM 640 C CA . ALA A 1 82 ? -5.991 9.975 12.795 1.00 53.38 82 ALA A CA 1
ATOM 641 C C . ALA A 1 82 ? -7.390 10.453 13.198 1.00 53.38 82 ALA A C 1
ATOM 643 O O . ALA A 1 82 ? -8.329 9.651 13.201 1.00 53.38 82 ALA A O 1
ATOM 644 N N . GLU A 1 83 ? -7.527 11.726 13.565 1.00 45.69 83 GLU A N 1
ATOM 645 C CA . GLU A 1 83 ? -8.821 12.376 13.771 1.00 45.69 83 GLU A CA 1
ATOM 646 C C . GLU A 1 83 ? -9.636 12.230 12.473 1.00 45.69 83 GLU A C 1
ATOM 648 O O . GLU A 1 83 ? -9.445 12.977 11.521 1.00 45.69 83 GLU A O 1
ATOM 653 N N . GLY A 1 84 ? -10.483 11.196 12.391 1.00 50.56 84 GLY A N 1
ATOM 654 C CA . GLY A 1 84 ? -11.242 10.858 11.180 1.00 50.56 84 GLY A CA 1
ATOM 655 C C . GLY A 1 84 ? -11.145 9.408 10.693 1.00 50.56 84 GLY A C 1
ATOM 656 O O . GLY A 1 84 ? -11.875 9.045 9.773 1.00 50.56 84 GLY A O 1
ATOM 657 N N . ALA A 1 85 ? -10.323 8.541 11.294 1.00 52.22 85 ALA A N 1
ATOM 658 C CA . ALA A 1 85 ? -10.571 7.105 11.171 1.00 52.22 85 ALA A CA 1
ATOM 659 C C . ALA A 1 85 ? -11.818 6.787 12.009 1.00 52.22 85 ALA A C 1
ATOM 661 O O . ALA A 1 85 ? -11.789 6.966 13.227 1.00 52.22 85 ALA A O 1
ATOM 662 N N . GLU A 1 86 ? -12.919 6.373 11.375 1.00 50.00 86 GLU A N 1
ATOM 663 C CA . GLU A 1 86 ? -14.122 5.908 12.072 1.00 50.00 86 GLU A CA 1
ATOM 664 C C . GLU A 1 86 ? -13.779 4.679 12.925 1.00 50.00 86 GLU A C 1
ATOM 666 O O . GLU A 1 86 ? -13.908 3.528 12.514 1.00 50.00 86 GLU A O 1
ATOM 671 N N . VAL A 1 87 ? -13.319 4.928 14.148 1.00 49.00 87 VAL A N 1
ATOM 672 C CA . VAL A 1 87 ? -13.323 3.946 15.222 1.00 49.00 87 VAL A CA 1
ATOM 673 C C . VAL A 1 87 ? -14.780 3.827 15.650 1.00 49.00 87 VAL A C 1
ATOM 675 O O . VAL A 1 87 ? -15.260 4.566 16.513 1.00 49.00 87 VAL A O 1
ATOM 678 N N . TYR A 1 88 ? -15.505 2.919 15.000 1.00 53.62 88 TYR A N 1
ATOM 679 C CA . TYR A 1 88 ? -16.824 2.467 15.436 1.00 53.62 88 TYR A CA 1
ATOM 680 C C . TYR A 1 88 ? -16.655 1.602 16.694 1.00 53.62 88 TYR A C 1
ATOM 682 O O . TYR A 1 88 ? -16.827 0.391 16.665 1.00 53.62 88 TYR A O 1
ATOM 690 N N . ASP A 1 89 ? -16.233 2.222 17.796 1.00 57.16 89 ASP A N 1
ATOM 691 C CA . ASP A 1 89 ? -16.301 1.611 19.124 1.00 57.16 89 ASP A CA 1
ATOM 692 C C . ASP A 1 89 ? -16.407 2.680 20.225 1.00 57.16 89 ASP A C 1
ATOM 694 O O . ASP A 1 89 ? -15.579 2.791 21.130 1.00 57.16 89 ASP A O 1
ATOM 698 N N . LYS A 1 90 ? -17.430 3.541 20.142 1.00 67.06 90 LYS A N 1
ATOM 699 C CA . LYS A 1 90 ? -17.892 4.260 21.337 1.00 67.06 90 LYS A CA 1
ATOM 700 C C . LYS A 1 90 ? -18.854 3.326 22.063 1.00 67.06 90 LYS A C 1
ATOM 702 O O . LYS A 1 90 ? -20.017 3.227 21.687 1.00 67.06 90 LYS A O 1
ATOM 707 N N . LYS A 1 91 ? -18.388 2.646 23.107 1.00 81.56 91 LYS A N 1
ATOM 708 C CA . LYS A 1 91 ? -19.269 1.948 24.054 1.00 81.56 91 LYS A CA 1
ATOM 709 C C . LYS A 1 91 ? -19.827 2.966 25.048 1.00 81.56 91 LYS A C 1
ATOM 711 O O . LYS A 1 91 ? -19.067 3.765 25.593 1.00 81.56 91 LYS A O 1
ATOM 716 N N . LYS A 1 92 ? -21.140 2.958 25.284 1.00 85.62 92 LYS A N 1
ATOM 717 C CA . LYS A 1 92 ? -21.817 3.781 26.303 1.00 85.62 92 LYS A CA 1
ATOM 718 C C . LYS A 1 92 ? -22.445 2.886 27.369 1.00 85.62 92 LYS A C 1
ATOM 720 O O . LYS A 1 92 ? -22.800 1.743 27.099 1.00 85.62 92 LYS A O 1
ATOM 725 N N . VAL A 1 93 ? -22.569 3.379 28.596 1.00 88.81 93 VAL A N 1
ATOM 726 C CA . VAL A 1 93 ? -23.247 2.648 29.677 1.00 88.81 93 VAL A CA 1
ATOM 727 C C . VAL A 1 93 ? -24.737 2.971 29.619 1.00 88.81 93 VAL A C 1
ATOM 729 O O . VAL A 1 93 ? -25.115 4.126 29.464 1.00 88.81 93 VAL A O 1
ATOM 732 N N . CYS A 1 94 ? -25.593 1.958 29.721 1.00 91.94 94 CYS A N 1
ATOM 733 C CA . CYS A 1 94 ? -27.035 2.148 29.741 1.00 91.94 94 CYS A CA 1
ATOM 734 C C . CYS A 1 94 ? -27.476 2.887 31.016 1.00 91.94 94 CYS A C 1
ATOM 736 O O . CYS A 1 94 ? -27.268 2.377 32.117 1.00 91.94 94 CYS A O 1
ATOM 738 N N . ASN A 1 95 ? -28.205 3.998 30.866 1.00 91.44 95 ASN A N 1
ATOM 739 C CA . ASN A 1 95 ? -28.651 4.853 31.982 1.00 91.44 95 ASN A CA 1
ATOM 740 C C . ASN A 1 95 ? -29.632 4.174 32.962 1.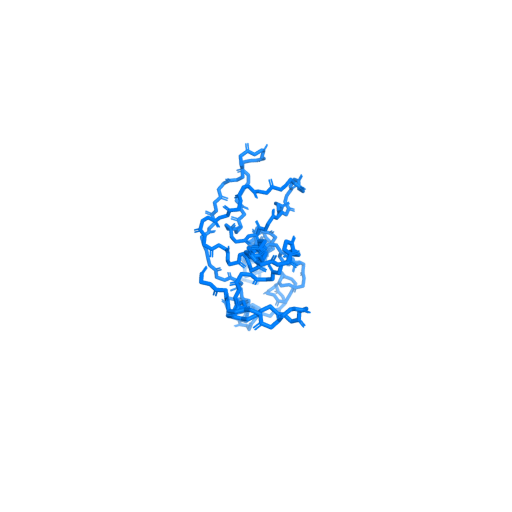00 91.44 95 ASN A C 1
ATOM 742 O O . ASN A 1 95 ? -29.864 4.693 34.046 1.00 91.44 95 ASN A O 1
ATOM 746 N N . ASN A 1 96 ? -30.226 3.035 32.584 1.00 93.44 96 ASN A N 1
ATOM 747 C CA . ASN A 1 96 ? -31.159 2.281 33.430 1.00 93.44 96 ASN A CA 1
ATOM 748 C C . ASN A 1 96 ? -30.507 1.055 34.100 1.00 93.44 96 ASN A C 1
ATOM 750 O O . ASN A 1 96 ? -30.435 0.971 35.318 1.00 93.44 96 ASN A O 1
ATOM 754 N N . CYS A 1 97 ? -30.007 0.091 33.315 1.00 94.38 97 CYS A N 1
ATOM 755 C CA . CYS A 1 97 ? -29.479 -1.168 33.861 1.00 94.38 97 CYS A CA 1
ATOM 756 C C . CYS A 1 97 ? -27.962 -1.185 34.108 1.00 94.38 97 CYS A C 1
ATOM 758 O O . CYS A 1 97 ? -27.443 -2.200 34.568 1.00 94.38 97 CYS A O 1
ATOM 760 N N . GLY A 1 98 ? -27.233 -0.127 33.741 1.00 88.75 98 GLY A N 1
ATOM 761 C CA . GLY A 1 98 ? -25.783 -0.041 33.936 1.00 88.75 98 GLY A CA 1
ATOM 762 C C . GLY A 1 98 ? -24.944 -0.969 33.049 1.00 88.75 98 GLY A C 1
ATOM 763 O O . GLY A 1 98 ? -23.727 -1.027 33.203 1.00 88.75 98 GLY A O 1
ATOM 764 N N . ARG A 1 99 ? -25.553 -1.704 32.106 1.00 90.31 99 ARG A N 1
ATOM 765 C CA . ARG A 1 99 ? -24.804 -2.541 31.156 1.00 90.31 99 ARG A CA 1
ATOM 766 C C . ARG A 1 99 ? -24.143 -1.691 30.080 1.00 90.31 99 ARG A C 1
ATOM 768 O O . ARG A 1 99 ? -24.716 -0.707 29.621 1.00 90.31 99 ARG A O 1
ATOM 775 N N . ILE A 1 100 ? -22.961 -2.112 29.646 1.00 88.19 100 ILE A N 1
ATOM 776 C CA . ILE A 1 100 ? -22.262 -1.505 28.515 1.00 88.19 100 ILE A CA 1
ATOM 777 C C . ILE A 1 100 ? -22.975 -1.921 27.225 1.00 88.19 100 ILE A C 1
ATOM 779 O O . ILE A 1 100 ? -23.215 -3.107 26.992 1.00 88.19 100 ILE A O 1
ATOM 783 N N . ILE A 1 101 ? -23.329 -0.935 26.409 1.00 89.56 101 ILE A N 1
ATOM 784 C CA . ILE A 1 101 ? -23.999 -1.087 25.120 1.00 89.56 101 ILE A CA 1
ATOM 785 C C . ILE A 1 101 ? -23.271 -0.258 24.058 1.00 89.56 101 ILE A C 1
ATOM 787 O O . ILE A 1 101 ? -22.520 0.669 24.358 1.00 89.56 101 ILE A O 1
ATOM 791 N N . GLU A 1 102 ? -23.507 -0.581 22.798 1.00 84.44 102 GLU A N 1
ATOM 792 C CA . GLU A 1 102 ? -22.984 0.183 21.668 1.00 84.44 102 GLU A CA 1
ATOM 793 C C . GLU A 1 102 ? -23.608 1.591 21.608 1.00 84.44 102 GLU A C 1
ATOM 795 O O . GLU A 1 102 ? -24.813 1.761 21.829 1.00 84.44 102 GLU A O 1
ATOM 800 N N . SER A 1 103 ? -22.820 2.622 21.278 1.00 80.00 103 SER A N 1
ATOM 801 C CA . SER A 1 103 ? -23.312 4.012 21.258 1.00 80.00 103 SER A CA 1
ATOM 802 C C . SER A 1 103 ? -24.438 4.250 20.245 1.00 80.00 103 SER A C 1
ATOM 804 O O . SER A 1 103 ? -25.323 5.069 20.504 1.00 80.00 103 SER A O 1
ATOM 806 N N . TYR A 1 104 ? -24.478 3.492 19.144 1.00 81.50 104 TYR A N 1
ATOM 807 C CA . TYR A 1 104 ? -25.505 3.638 18.104 1.00 81.50 104 TYR A CA 1
ATOM 808 C C . TYR A 1 104 ? -26.879 3.055 18.485 1.00 81.50 104 TYR A C 1
ATOM 810 O O . TYR A 1 104 ? -27.856 3.268 17.767 1.00 81.50 104 TYR A O 1
ATOM 818 N N . TRP A 1 105 ? -26.996 2.322 19.599 1.00 84.12 105 TRP A N 1
ATOM 819 C CA . TRP A 1 105 ? -28.283 1.768 20.020 1.00 84.12 105 TRP A CA 1
ATOM 820 C C . TRP A 1 105 ? -29.171 2.839 20.664 1.00 84.12 105 TRP A C 1
ATOM 822 O O . TRP A 1 105 ? -28.798 3.469 21.660 1.00 84.12 105 TRP A O 1
ATOM 832 N N . ASN A 1 106 ? -30.382 2.990 20.118 1.00 89.62 106 ASN A N 1
ATOM 833 C CA . ASN A 1 106 ? -31.445 3.849 20.658 1.00 89.62 106 ASN A CA 1
ATOM 834 C C . ASN A 1 106 ? -32.205 3.198 21.822 1.00 89.62 106 ASN A C 1
ATOM 836 O O . ASN A 1 106 ? -32.877 3.892 22.576 1.00 89.62 106 ASN A O 1
ATOM 840 N N . PHE A 1 107 ? -32.120 1.876 21.968 1.00 92.19 107 PHE A N 1
ATOM 841 C CA . PHE A 1 107 ? -32.784 1.102 23.017 1.00 92.19 107 PHE A CA 1
ATOM 842 C C . PHE A 1 107 ? -31.811 0.072 23.584 1.00 92.19 107 PHE A C 1
ATOM 844 O O . PHE A 1 107 ? -30.970 -0.442 22.862 1.00 92.19 107 PHE A O 1
ATOM 851 N N . CYS A 1 108 ? -31.888 -0.240 24.872 1.00 93.12 108 CYS A N 1
ATOM 852 C CA . CYS A 1 108 ? -31.032 -1.268 25.458 1.00 93.12 108 CYS A CA 1
ATOM 853 C C . CYS A 1 108 ? -31.598 -2.672 25.152 1.00 93.12 108 CYS A C 1
ATOM 855 O O . CYS A 1 108 ? -32.743 -2.928 25.518 1.00 93.12 108 CYS A O 1
ATOM 857 N N . PRO A 1 109 ? -30.832 -3.616 24.571 1.00 92.12 109 PRO A N 1
ATOM 858 C CA . PRO A 1 109 ? -31.323 -4.969 24.278 1.00 92.12 109 PRO A CA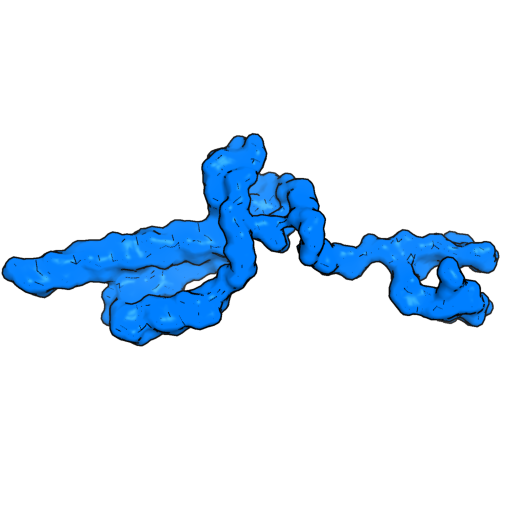 1
ATOM 859 C C . PRO A 1 109 ? -31.607 -5.805 25.535 1.00 92.12 109 PRO A C 1
ATOM 861 O O . PRO A 1 109 ? -32.319 -6.799 25.466 1.00 92.12 109 PRO A O 1
ATOM 864 N N . TYR A 1 110 ? -31.060 -5.410 26.688 1.00 92.38 110 TYR A N 1
ATOM 865 C CA . TYR A 1 110 ? -31.224 -6.147 27.943 1.00 92.38 110 TYR A CA 1
ATOM 866 C C . TYR A 1 110 ? -32.425 -5.685 28.769 1.00 92.38 110 TYR A C 1
ATOM 868 O O . TYR A 1 110 ? -33.035 -6.498 29.453 1.00 92.38 110 TYR A O 1
ATOM 876 N N . CYS A 1 111 ? -32.739 -4.386 28.758 1.00 93.50 111 CYS A N 1
ATOM 877 C CA . CYS A 1 111 ? -33.817 -3.826 29.583 1.00 93.50 111 CYS A CA 1
ATOM 878 C C . CYS A 1 111 ? -34.872 -3.041 28.796 1.00 93.50 111 CYS A C 1
ATOM 880 O O . CYS A 1 111 ? -35.819 -2.540 29.391 1.00 93.50 111 CYS A O 1
ATOM 882 N N . GLY A 1 112 ? -34.708 -2.880 27.481 1.00 89.62 112 GLY A N 1
ATOM 883 C CA . GLY A 1 112 ? -35.659 -2.190 26.608 1.00 89.62 112 GLY A CA 1
ATOM 884 C C . GLY A 1 112 ? -35.717 -0.668 26.771 1.00 89.62 112 GLY A C 1
ATOM 885 O O . GLY A 1 112 ? -36.450 -0.015 26.033 1.00 89.62 112 GLY A O 1
ATOM 886 N N . SER A 1 113 ? -34.962 -0.061 27.695 1.00 92.38 113 SER A N 1
ATOM 887 C CA . SER A 1 113 ? -35.047 1.387 27.916 1.00 92.38 113 SER A CA 1
ATOM 888 C C . SER A 1 113 ? -34.398 2.178 26.782 1.00 92.38 113 SER A C 1
ATOM 890 O O . SER A 1 113 ? -33.317 1.816 26.302 1.00 92.38 113 SER A O 1
ATOM 892 N N . LYS A 1 114 ? -35.028 3.290 26.393 1.00 92.12 114 LYS A N 1
ATOM 893 C CA . LYS A 1 114 ? -34.494 4.231 25.402 1.00 92.12 114 LYS A CA 1
ATOM 894 C C . LYS A 1 114 ? -33.197 4.877 25.908 1.00 92.12 114 LYS A C 1
ATOM 896 O O . LYS A 1 114 ? -33.082 5.187 27.090 1.00 92.12 114 LYS A O 1
ATOM 901 N N . GLN A 1 115 ? -32.235 5.057 25.013 1.00 85.62 115 GLN A N 1
ATOM 902 C CA . GLN A 1 115 ? -30.907 5.606 25.274 1.00 85.62 115 GLN A CA 1
ATOM 903 C C . GLN A 1 115 ? -30.761 6.887 24.455 1.00 85.62 115 GLN A C 1
ATOM 905 O O . GLN A 1 115 ? -30.754 6.825 23.227 1.00 85.62 115 GLN A O 1
ATOM 910 N N . SER A 1 116 ? -30.710 8.028 25.139 1.00 75.31 116 SER A N 1
ATOM 911 C CA . SER A 1 116 ? -30.44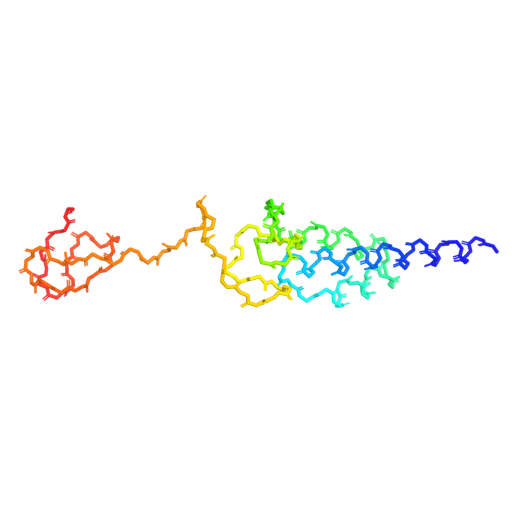7 9.354 24.564 1.00 75.31 116 SER A CA 1
ATOM 912 C C . SER A 1 116 ? -28.964 9.676 24.593 1.00 75.31 116 SER A C 1
ATOM 914 O O . SER A 1 116 ? -28.357 9.375 25.647 1.00 75.31 116 SER A O 1
#